Protein AF-A0A9D8U6I0-F1 (afdb_monomer_lite)

pLDDT: mean 93.69, std 5.41, range [69.81, 98.12]

Sequence (61 aa):
MVLKPQDILVLLKLVAIGQRDWSYAKLAVELGMSPAEVHAAANRALSAQLGAKKSDRLVPN

Structure (mmCIF, N/CA/C/O backbone):
data_AF-A0A9D8U6I0-F1
#
_entry.id   AF-A0A9D8U6I0-F1
#
loop_
_atom_site.group_PDB
_atom_site.id
_atom_site.type_symbol
_atom_site.label_atom_id
_atom_site.label_alt_id
_atom_site.label_comp_id
_atom_site.label_asym_id
_atom_site.label_entity_id
_atom_site.label_seq_id
_atom_site.pdbx_PDB_ins_code
_atom_site.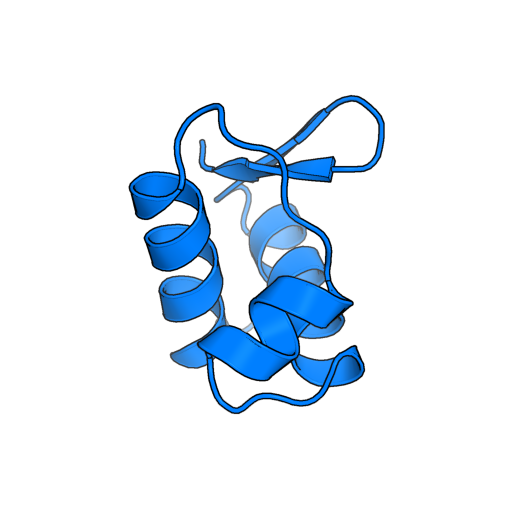Cartn_x
_atom_site.Cartn_y
_atom_site.Cartn_z
_atom_site.occupancy
_atom_site.B_iso_or_equiv
_atom_site.auth_seq_id
_atom_site.auth_comp_id
_atom_site.auth_asym_id
_atom_site.auth_atom_id
_atom_site.pdbx_PDB_model_num
ATOM 1 N N . MET A 1 1 ? -0.761 0.291 -18.915 1.00 69.81 1 MET A N 1
ATOM 2 C CA . MET A 1 1 ? -0.326 0.162 -17.505 1.00 69.81 1 MET A CA 1
ATOM 3 C C . MET A 1 1 ? -0.153 -1.313 -17.195 1.00 69.81 1 MET A C 1
ATOM 5 O O . MET A 1 1 ? -1.008 -2.084 -17.602 1.00 69.81 1 MET A O 1
ATOM 9 N N . VAL A 1 2 ? 0.931 -1.701 -16.520 1.00 89.31 2 VAL A N 1
ATOM 10 C CA . VAL A 1 2 ? 1.187 -3.100 -16.145 1.00 89.31 2 VAL A CA 1
ATOM 11 C C . VAL A 1 2 ? 1.290 -3.177 -14.623 1.00 89.31 2 VAL A C 1
ATOM 13 O O . VAL A 1 2 ? 2.146 -2.517 -14.026 1.00 89.31 2 VAL A O 1
ATOM 16 N N . LEU A 1 3 ? 0.388 -3.938 -14.000 1.00 94.56 3 LEU A N 1
ATOM 17 C CA . LEU A 1 3 ? 0.497 -4.300 -12.588 1.00 94.56 3 LEU A CA 1
ATOM 18 C C . LEU A 1 3 ? 1.679 -5.252 -12.413 1.00 94.56 3 LEU A C 1
ATOM 20 O O . LEU A 1 3 ? 1.901 -6.135 -13.240 1.00 94.56 3 LEU A O 1
ATOM 24 N N . LYS A 1 4 ? 2.436 -5.071 -11.336 1.00 95.94 4 LYS A N 1
ATOM 25 C CA . LYS A 1 4 ? 3.516 -5.985 -10.960 1.00 95.94 4 LYS A CA 1
ATOM 26 C C . LYS A 1 4 ? 3.084 -6.858 -9.776 1.00 95.94 4 LYS A C 1
ATOM 28 O O . LYS A 1 4 ? 2.225 -6.428 -9.005 1.00 95.94 4 LYS A O 1
ATOM 33 N N . PRO A 1 5 ? 3.703 -8.036 -9.570 1.00 96.81 5 PRO A N 1
ATOM 34 C CA . PRO A 1 5 ? 3.373 -8.917 -8.448 1.00 96.81 5 PRO A CA 1
ATOM 35 C C . PRO A 1 5 ? 3.395 -8.222 -7.077 1.00 96.81 5 PRO A C 1
ATOM 37 O O . PRO A 1 5 ? 2.512 -8.455 -6.254 1.00 96.81 5 PRO A O 1
ATOM 40 N N . GLN A 1 6 ? 4.340 -7.302 -6.851 1.00 96.50 6 GLN A N 1
ATOM 41 C CA . GLN A 1 6 ? 4.412 -6.533 -5.606 1.00 96.50 6 GLN A CA 1
ATOM 42 C C . GLN A 1 6 ? 3.189 -5.638 -5.358 1.00 96.50 6 GLN A C 1
ATOM 44 O O . GLN A 1 6 ? 2.862 -5.379 -4.205 1.00 96.50 6 GLN A O 1
ATOM 49 N N . ASP A 1 7 ? 2.485 -5.190 -6.400 1.00 96.38 7 ASP A N 1
ATOM 50 C CA . ASP A 1 7 ? 1.314 -4.319 -6.235 1.00 96.38 7 ASP A CA 1
ATOM 51 C C . ASP A 1 7 ? 0.161 -5.094 -5.614 1.00 96.38 7 ASP A C 1
ATOM 53 O O . ASP A 1 7 ? -0.516 -4.612 -4.706 1.00 96.38 7 ASP A O 1
ATOM 57 N N . ILE A 1 8 ? -0.013 -6.331 -6.081 1.00 96.56 8 ILE A N 1
ATOM 58 C CA . ILE A 1 8 ? -0.997 -7.261 -5.542 1.00 96.56 8 ILE A CA 1
ATOM 59 C C . ILE A 1 8 ? -0.625 -7.633 -4.109 1.00 96.56 8 ILE A C 1
ATOM 61 O O . ILE A 1 8 ? -1.491 -7.629 -3.242 1.00 96.56 8 ILE A O 1
ATOM 65 N N . LEU A 1 9 ? 0.659 -7.873 -3.823 1.00 97.69 9 LEU A N 1
ATOM 66 C CA . LEU A 1 9 ? 1.117 -8.150 -2.461 1.00 97.69 9 LEU A CA 1
ATOM 67 C C . LEU A 1 9 ? 0.814 -6.989 -1.496 1.00 97.69 9 LEU A C 1
ATOM 69 O O . LEU A 1 9 ? 0.336 -7.228 -0.388 1.00 97.69 9 LEU A O 1
ATOM 73 N N . VAL A 1 10 ? 1.028 -5.738 -1.918 1.00 97.75 10 VAL A N 1
ATOM 74 C CA . VAL A 1 10 ? 0.684 -4.549 -1.119 1.00 97.75 10 VAL A CA 1
ATOM 75 C C . VAL A 1 10 ? -0.823 -4.485 -0.850 1.00 97.75 10 VAL A C 1
ATOM 77 O O . VAL A 1 10 ? -1.226 -4.264 0.291 1.00 97.75 10 VAL A O 1
ATOM 80 N N . LEU A 1 11 ? -1.666 -4.739 -1.856 1.00 96.81 11 LEU A N 1
ATOM 81 C CA . LEU A 1 11 ? -3.123 -4.781 -1.678 1.00 96.81 11 LEU A CA 1
ATOM 82 C C . LEU A 1 11 ? -3.564 -5.906 -0.734 1.00 96.81 11 LEU A C 1
ATOM 84 O O . LEU A 1 11 ? -4.335 -5.658 0.191 1.00 96.81 11 LEU A O 1
ATOM 88 N N . LEU A 1 12 ? -3.039 -7.121 -0.906 1.00 97.69 12 LEU A N 1
ATOM 89 C CA . LEU A 1 12 ? -3.338 -8.256 -0.027 1.00 97.69 12 LEU A CA 1
ATOM 90 C C . LEU A 1 12 ? -2.906 -7.982 1.414 1.00 97.69 12 LEU A C 1
ATOM 92 O O . LEU A 1 12 ? -3.609 -8.342 2.358 1.00 97.69 12 LEU A O 1
ATOM 96 N N . LYS A 1 13 ? -1.778 -7.293 1.601 1.00 97.75 13 LYS A N 1
ATOM 97 C CA . LYS A 1 13 ? -1.334 -6.869 2.925 1.00 97.75 13 LYS A CA 1
ATOM 98 C C . LYS A 1 13 ? -2.313 -5.888 3.564 1.00 97.75 13 LYS A C 1
ATOM 100 O O . LYS A 1 13 ? -2.611 -6.032 4.746 1.00 97.75 13 LYS A O 1
ATOM 105 N N . LEU A 1 14 ? -2.837 -4.929 2.802 1.00 96.31 14 LEU A N 1
ATOM 106 C CA . LEU A 1 14 ? -3.865 -4.003 3.282 1.00 96.31 14 LEU A CA 1
ATOM 107 C C . LEU A 1 14 ? -5.165 -4.731 3.654 1.00 96.31 14 LEU A C 1
ATOM 109 O O . LEU A 1 14 ? -5.733 -4.440 4.705 1.00 96.31 14 LEU A O 1
ATOM 113 N N . VAL A 1 15 ? -5.585 -5.728 2.866 1.00 96.44 15 VAL A N 1
ATOM 114 C CA . VAL A 1 15 ? -6.723 -6.603 3.210 1.00 96.44 15 VAL A CA 1
ATOM 115 C C . VAL A 1 15 ? -6.468 -7.328 4.536 1.00 96.44 15 VAL A C 1
ATOM 117 O O . VAL A 1 15 ? -7.327 -7.326 5.414 1.00 96.44 15 VAL A O 1
ATOM 120 N N . ALA A 1 16 ? -5.270 -7.888 4.727 1.00 97.25 16 ALA A N 1
ATOM 121 C CA . ALA A 1 16 ? -4.898 -8.597 5.952 1.00 97.25 16 ALA A CA 1
ATOM 122 C C . ALA A 1 16 ? -4.775 -7.681 7.190 1.00 97.25 16 ALA A C 1
ATOM 124 O O . ALA A 1 16 ? -5.012 -8.126 8.313 1.00 97.25 16 ALA A O 1
ATOM 125 N N . ILE A 1 17 ? -4.397 -6.409 7.010 1.00 95.00 17 ILE A N 1
ATOM 126 C CA . ILE A 1 17 ? -4.351 -5.397 8.082 1.00 95.00 17 ILE A CA 1
ATOM 127 C C . ILE A 1 17 ? -5.767 -5.016 8.544 1.00 95.00 17 ILE A C 1
ATOM 129 O O . ILE A 1 17 ? -5.976 -4.753 9.735 1.00 95.00 17 ILE A O 1
ATOM 133 N N . GLY A 1 18 ? -6.736 -4.992 7.624 1.00 91.69 18 GLY A N 1
ATOM 134 C CA . GLY A 1 18 ? -8.115 -4.603 7.901 1.00 91.69 18 GLY A CA 1
ATOM 135 C C . GLY A 1 18 ? -8.223 -3.139 8.334 1.00 91.69 18 GLY A C 1
ATOM 136 O O . GLY A 1 18 ? -7.690 -2.243 7.686 1.00 91.69 18 GLY A O 1
ATOM 137 N N . GLN A 1 19 ? -8.911 -2.883 9.449 1.00 88.88 19 GLN A N 1
ATOM 138 C CA . GLN A 1 19 ? -9.153 -1.522 9.957 1.00 88.88 19 GLN A CA 1
ATOM 139 C C . GLN A 1 19 ? -8.003 -0.948 10.800 1.00 88.88 19 GLN A C 1
ATOM 141 O O . GLN A 1 19 ? -8.119 0.157 11.325 1.00 88.88 19 GLN A O 1
ATOM 146 N N . ARG A 1 20 ? -6.902 -1.689 10.976 1.00 91.19 20 ARG A N 1
ATOM 147 C CA . ARG A 1 20 ? -5.765 -1.216 11.773 1.00 91.19 20 ARG A CA 1
ATOM 148 C C . ARG A 1 20 ? -5.005 -0.115 11.037 1.00 91.19 20 ARG A C 1
ATOM 150 O O . ARG A 1 20 ? -4.895 -0.121 9.812 1.00 91.19 20 ARG A O 1
ATOM 157 N N . ASP A 1 21 ? -4.414 0.792 11.806 1.00 90.56 21 ASP A N 1
ATOM 158 C CA . ASP A 1 21 ? -3.549 1.823 11.251 1.00 90.56 21 ASP A CA 1
ATOM 159 C C . ASP A 1 21 ? -2.303 1.235 10.579 1.00 90.56 21 ASP A C 1
ATOM 161 O O . ASP A 1 21 ? -1.646 0.306 11.071 1.00 90.56 21 ASP A O 1
ATOM 165 N N . TRP A 1 22 ? -1.950 1.845 9.453 1.00 94.12 22 TRP A N 1
ATOM 166 C CA . TRP A 1 22 ? -0.762 1.536 8.677 1.00 94.12 22 TRP A CA 1
ATOM 167 C C . TRP A 1 22 ? -0.178 2.820 8.079 1.00 94.12 22 TRP A C 1
ATOM 169 O O . TRP A 1 22 ? -0.841 3.854 7.986 1.00 94.12 22 TRP A O 1
ATOM 179 N N . SER A 1 23 ? 1.086 2.748 7.676 1.00 94.12 23 SER A N 1
ATOM 180 C CA . SER A 1 23 ? 1.782 3.807 6.947 1.00 94.12 23 SER A CA 1
ATOM 181 C C . SER A 1 23 ? 2.634 3.186 5.844 1.00 94.12 23 SER A C 1
ATOM 183 O O . SER A 1 23 ? 2.992 2.008 5.929 1.00 94.12 23 SER A O 1
ATOM 185 N N . TYR A 1 24 ? 2.994 3.968 4.824 1.00 95.31 24 TYR A N 1
ATOM 186 C CA . TYR A 1 24 ? 3.892 3.499 3.762 1.00 95.31 24 TYR A CA 1
ATOM 187 C C . TYR A 1 24 ? 5.223 2.975 4.317 1.00 95.31 24 TYR A C 1
ATOM 189 O O . TYR A 1 24 ? 5.704 1.943 3.864 1.00 95.31 24 TYR A O 1
ATOM 197 N N . ALA A 1 25 ? 5.777 3.631 5.342 1.00 95.94 25 ALA A N 1
ATOM 198 C CA . ALA A 1 25 ? 7.003 3.190 6.004 1.00 95.94 25 ALA A CA 1
ATOM 199 C C . ALA A 1 25 ? 6.834 1.834 6.710 1.00 95.94 25 ALA A C 1
ATOM 201 O O . ALA A 1 25 ? 7.689 0.963 6.581 1.00 95.94 25 ALA A O 1
ATOM 202 N N . LYS A 1 26 ? 5.714 1.623 7.416 1.00 96.50 26 LYS A N 1
ATOM 203 C CA . LYS A 1 26 ? 5.436 0.346 8.086 1.00 96.50 26 LYS A CA 1
ATOM 204 C C . LYS A 1 26 ? 5.242 -0.788 7.078 1.00 96.50 26 LYS A C 1
ATOM 206 O O . LYS A 1 26 ? 5.817 -1.855 7.2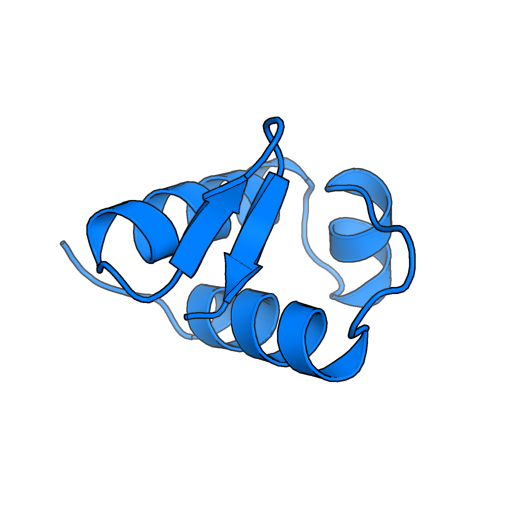51 1.00 96.50 26 LYS A O 1
ATOM 211 N N . LEU A 1 27 ? 4.487 -0.543 6.006 1.00 97.31 27 LEU A N 1
ATOM 212 C CA . LEU A 1 27 ? 4.302 -1.518 4.927 1.00 97.31 27 LEU A CA 1
ATOM 213 C C . LEU A 1 27 ? 5.620 -1.874 4.239 1.00 97.31 27 LEU A C 1
ATOM 215 O O . LEU A 1 27 ? 5.853 -3.041 3.957 1.00 97.31 27 LEU A O 1
ATOM 219 N N . ALA A 1 28 ? 6.479 -0.884 3.994 1.00 98.06 28 ALA A N 1
ATOM 220 C CA . ALA A 1 28 ? 7.792 -1.086 3.394 1.00 98.06 28 ALA A CA 1
ATOM 221 C C . ALA A 1 28 ? 8.634 -2.070 4.223 1.00 98.06 28 ALA A C 1
ATOM 223 O O . ALA A 1 28 ? 9.098 -3.079 3.697 1.00 98.06 28 ALA A O 1
ATOM 224 N N . VAL A 1 29 ? 8.725 -1.843 5.538 1.00 98.12 29 VAL A N 1
ATOM 225 C CA . VAL A 1 29 ? 9.426 -2.750 6.461 1.00 98.12 29 VAL A CA 1
ATOM 226 C C . VAL A 1 29 ? 8.787 -4.141 6.479 1.00 98.12 29 VAL A C 1
ATOM 228 O O . VAL A 1 29 ? 9.489 -5.137 6.335 1.00 98.12 29 VAL A O 1
ATOM 231 N N . GLU A 1 30 ? 7.462 -4.228 6.619 1.00 97.56 30 GLU A N 1
ATOM 232 C CA . GLU A 1 30 ? 6.757 -5.513 6.732 1.00 97.56 30 GLU A CA 1
ATOM 233 C C . GLU A 1 30 ? 6.780 -6.351 5.444 1.00 97.56 30 GLU A C 1
ATOM 235 O O . GLU A 1 30 ? 6.629 -7.569 5.512 1.00 97.56 30 GLU A O 1
ATOM 240 N N . LEU A 1 31 ? 6.944 -5.716 4.281 1.00 97.94 31 LEU A N 1
ATOM 241 C CA . LEU A 1 31 ? 6.976 -6.378 2.974 1.00 97.94 31 LEU A CA 1
ATOM 242 C C . LEU A 1 31 ? 8.391 -6.540 2.407 1.00 97.94 31 LEU A C 1
ATOM 244 O O . LEU A 1 31 ? 8.535 -7.085 1.315 1.00 97.94 31 LEU A O 1
ATOM 248 N N . GLY A 1 32 ? 9.423 -6.062 3.110 1.00 98.06 32 GLY A N 1
ATOM 249 C CA . GLY A 1 32 ? 10.799 -6.068 2.606 1.00 98.06 32 GLY A CA 1
ATOM 250 C C . GLY A 1 32 ? 10.977 -5.211 1.347 1.00 98.06 32 GLY A C 1
ATOM 251 O O . GLY A 1 32 ? 11.762 -5.560 0.471 1.00 98.06 32 GLY A O 1
ATOM 252 N N . MET A 1 33 ? 10.221 -4.117 1.240 1.00 97.94 33 MET A N 1
ATOM 253 C CA . MET A 1 33 ? 10.232 -3.185 0.109 1.00 97.94 33 MET A CA 1
ATOM 254 C C . MET A 1 33 ? 10.760 -1.821 0.543 1.00 97.94 33 MET A C 1
ATOM 256 O O . MET A 1 33 ? 10.688 -1.452 1.713 1.00 97.94 33 MET A O 1
ATOM 260 N N . SER A 1 34 ? 11.228 -1.011 -0.402 1.00 97.75 34 SER A N 1
ATOM 261 C CA . SER A 1 34 ? 11.466 0.408 -0.138 1.00 97.75 34 SER A CA 1
ATOM 262 C C . SER A 1 34 ? 10.143 1.194 -0.037 1.00 97.75 34 SER A C 1
ATOM 264 O O . SER A 1 34 ? 9.148 0.835 -0.677 1.00 97.75 34 SER A O 1
ATOM 266 N N . PRO A 1 35 ? 10.100 2.326 0.695 1.00 96.44 35 PRO A N 1
ATOM 267 C CA . PRO A 1 35 ? 8.915 3.188 0.729 1.00 96.44 35 PRO A CA 1
ATOM 268 C C . PRO A 1 35 ? 8.461 3.661 -0.660 1.00 96.44 35 PRO A C 1
ATOM 270 O O . PRO A 1 35 ? 7.262 3.739 -0.925 1.00 96.44 35 PRO A O 1
ATOM 273 N N . ALA A 1 36 ? 9.410 3.929 -1.564 1.00 96.12 36 ALA A N 1
ATOM 274 C CA . ALA A 1 36 ? 9.121 4.328 -2.939 1.00 96.12 36 ALA A CA 1
ATOM 275 C C . ALA A 1 36 ? 8.425 3.209 -3.732 1.00 96.12 36 ALA A C 1
ATOM 277 O O . ALA A 1 36 ? 7.497 3.483 -4.493 1.00 96.12 36 ALA A O 1
ATOM 278 N N . GLU A 1 37 ? 8.817 1.947 -3.527 1.00 97.44 37 GLU A N 1
ATOM 279 C CA . GLU A 1 37 ? 8.164 0.798 -4.160 1.00 97.44 37 GLU A CA 1
ATOM 280 C C . GLU A 1 37 ? 6.721 0.623 -3.687 1.00 97.44 37 GLU A C 1
ATOM 282 O O . GLU A 1 37 ? 5.834 0.457 -4.526 1.00 97.44 37 GLU A O 1
ATOM 287 N N . VAL A 1 38 ? 6.458 0.735 -2.379 1.00 97.50 38 VAL A N 1
ATOM 288 C CA . VAL A 1 38 ? 5.088 0.659 -1.838 1.00 97.50 38 VAL A CA 1
ATOM 289 C C . VAL A 1 38 ? 4.233 1.813 -2.367 1.00 97.50 38 VAL A C 1
ATOM 291 O O . VAL A 1 38 ? 3.081 1.613 -2.752 1.00 97.50 38 VAL A O 1
ATOM 294 N N . HIS A 1 39 ? 4.794 3.019 -2.458 1.00 95.75 39 HIS A N 1
ATOM 295 C CA . HIS A 1 39 ? 4.077 4.174 -2.995 1.00 95.75 39 HIS A CA 1
ATOM 296 C C . HIS A 1 39 ? 3.775 4.023 -4.498 1.00 95.75 39 HIS A C 1
ATOM 298 O O . HIS A 1 39 ? 2.682 4.352 -4.963 1.00 95.75 39 HIS A O 1
ATOM 304 N N . ALA A 1 40 ? 4.717 3.480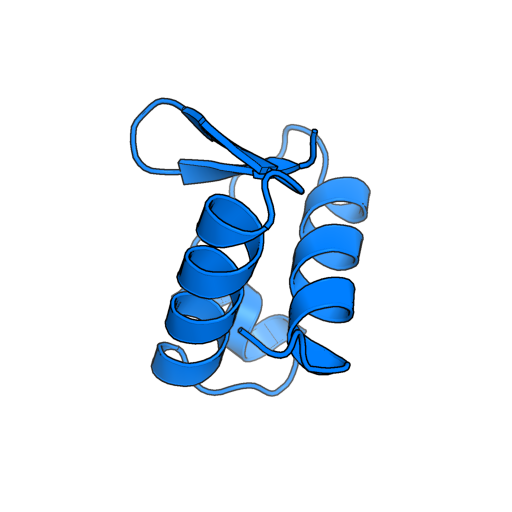 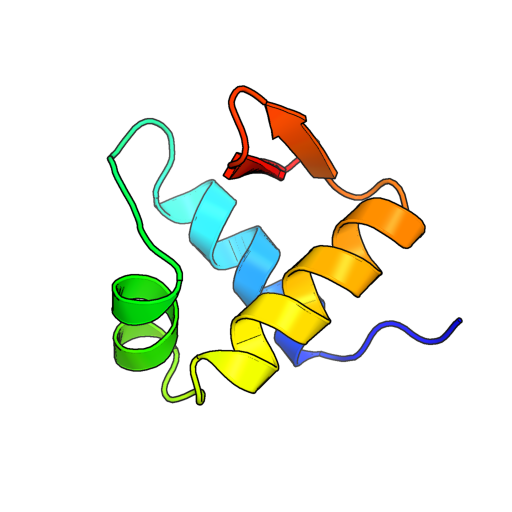-5.275 1.00 96.44 40 ALA A N 1
ATOM 305 C CA . ALA A 1 40 ? 4.520 3.198 -6.695 1.00 96.44 40 ALA A CA 1
ATOM 306 C C . ALA A 1 40 ? 3.521 2.053 -6.933 1.00 96.44 40 ALA A C 1
ATOM 308 O O . ALA A 1 40 ? 2.798 2.066 -7.932 1.00 96.44 40 ALA A O 1
ATOM 309 N N . ALA A 1 41 ? 3.488 1.056 -6.046 1.00 96.75 41 ALA A N 1
ATOM 310 C CA . ALA A 1 41 ? 2.469 0.010 -6.025 1.00 96.75 41 ALA A CA 1
ATOM 311 C C . ALA A 1 41 ? 1.079 0.598 -5.756 1.00 96.75 41 ALA A C 1
ATOM 313 O O . ALA A 1 41 ? 0.144 0.319 -6.504 1.00 96.75 41 ALA A O 1
ATOM 314 N N . ALA A 1 42 ? 0.960 1.487 -4.766 1.00 95.50 42 ALA A N 1
ATOM 315 C CA . ALA A 1 42 ? -0.301 2.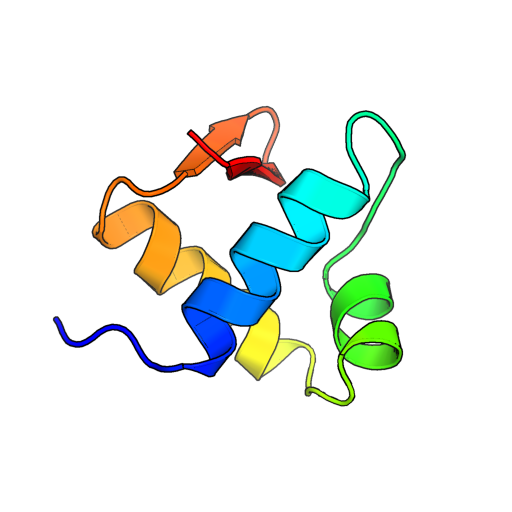145 -4.444 1.00 95.50 42 ALA A CA 1
ATOM 316 C C . ALA A 1 42 ? -0.841 2.988 -5.608 1.00 95.50 42 ALA A C 1
ATOM 318 O O . ALA A 1 42 ? -2.007 2.859 -5.976 1.00 95.50 42 ALA A O 1
ATOM 319 N N . ASN A 1 43 ? 0.013 3.786 -6.255 1.00 95.38 43 ASN A N 1
ATOM 320 C CA . ASN A 1 43 ? -0.379 4.581 -7.422 1.00 95.38 43 ASN A CA 1
ATOM 321 C C . ASN A 1 43 ? -0.887 3.708 -8.582 1.00 95.38 43 ASN A C 1
ATOM 323 O O . ASN A 1 43 ? -1.866 4.058 -9.247 1.00 95.38 43 ASN A O 1
ATOM 327 N N . ARG A 1 44 ? -0.244 2.556 -8.823 1.00 96.62 44 ARG A N 1
ATOM 328 C CA . ARG A 1 44 ? -0.677 1.601 -9.854 1.00 96.62 44 ARG A CA 1
ATOM 329 C C . ARG A 1 44 ? -1.976 0.895 -9.479 1.00 96.62 44 ARG A C 1
ATOM 331 O O . ARG A 1 44 ? -2.834 0.758 -10.342 1.00 96.62 44 ARG A O 1
ATOM 338 N N . ALA A 1 45 ? -2.163 0.529 -8.212 1.00 95.62 45 ALA A N 1
ATOM 339 C CA . ALA A 1 45 ? -3.413 -0.045 -7.719 1.00 95.62 45 ALA A CA 1
ATOM 340 C C . ALA A 1 45 ? -4.603 0.921 -7.862 1.00 95.62 45 ALA A C 1
ATOM 342 O O . ALA A 1 45 ? -5.664 0.511 -8.331 1.00 95.62 45 ALA A O 1
ATOM 343 N N . LEU A 1 46 ? -4.412 2.206 -7.533 1.00 94.56 46 LEU A N 1
ATOM 344 C CA . LEU A 1 46 ? -5.420 3.256 -7.736 1.00 94.56 46 LEU A CA 1
ATOM 345 C C . LEU A 1 46 ? -5.756 3.427 -9.221 1.00 94.56 46 LEU A C 1
ATOM 347 O O . LEU A 1 46 ? -6.923 3.458 -9.599 1.00 94.56 46 LEU A O 1
ATOM 351 N N . SER A 1 47 ? -4.730 3.483 -10.071 1.00 95.06 47 SER A N 1
ATOM 352 C CA . SER A 1 47 ? -4.906 3.602 -11.523 1.00 95.06 47 SER A CA 1
ATOM 353 C C . SER A 1 47 ? -5.618 2.381 -12.122 1.00 95.06 47 SER A C 1
ATOM 355 O O . SER A 1 47 ? -6.336 2.513 -13.109 1.00 95.06 47 SER A O 1
ATOM 357 N N . ALA A 1 48 ? -5.435 1.198 -11.526 1.00 95.00 48 ALA A N 1
ATOM 358 C CA . ALA A 1 48 ? -6.088 -0.054 -11.913 1.00 95.00 48 ALA A CA 1
ATOM 359 C C . ALA A 1 48 ? -7.484 -0.239 -11.305 1.00 95.00 48 ALA A C 1
ATOM 361 O O . ALA A 1 48 ? -8.094 -1.279 -11.532 1.00 95.00 48 ALA A O 1
ATOM 362 N N . GLN A 1 49 ? -7.975 0.730 -10.523 1.00 94.19 49 GLN A N 1
ATOM 363 C CA . GLN A 1 49 ? -9.246 0.639 -9.799 1.00 94.19 49 GLN A CA 1
ATOM 364 C C . GLN A 1 49 ? -9.345 -0.601 -8.889 1.00 94.19 49 GLN A C 1
ATOM 366 O O . GLN A 1 49 ? -10.428 -1.130 -8.659 1.00 94.19 49 GLN A O 1
ATOM 371 N N . LEU A 1 50 ? -8.213 -1.061 -8.344 1.00 95.25 50 LEU A N 1
ATOM 372 C CA . LEU A 1 50 ? -8.156 -2.146 -7.351 1.00 95.25 50 LEU A CA 1
ATOM 373 C C . LEU A 1 50 ? -8.157 -1.626 -5.905 1.00 95.25 50 LEU A C 1
ATOM 375 O O . LEU A 1 50 ? -8.147 -2.400 -4.950 1.00 95.25 50 LEU A O 1
ATOM 379 N N . GLY A 1 51 ? -8.163 -0.307 -5.738 1.00 92.88 51 GLY A N 1
ATOM 380 C CA . GLY A 1 51 ? -8.368 0.349 -4.461 1.00 92.88 51 GLY A CA 1
ATOM 381 C C . GLY A 1 51 ? -8.856 1.778 -4.643 1.00 92.88 51 GLY A C 1
ATOM 382 O O . GLY A 1 51 ? -8.794 2.343 -5.738 1.00 92.88 51 GLY A O 1
ATOM 383 N N . ALA A 1 52 ? -9.311 2.367 -3.547 1.00 91.56 52 ALA A N 1
ATOM 384 C CA . ALA A 1 52 ? -9.798 3.730 -3.460 1.00 91.56 52 ALA A CA 1
ATOM 385 C C . ALA A 1 52 ? -8.925 4.560 -2.515 1.00 91.56 52 ALA A C 1
ATOM 387 O O . ALA A 1 52 ? -8.314 4.050 -1.573 1.00 91.56 52 ALA A O 1
ATOM 388 N N . LYS A 1 53 ? -8.884 5.873 -2.746 1.00 89.25 53 LYS A N 1
ATOM 389 C CA . LYS A 1 53 ? -8.206 6.814 -1.855 1.00 89.25 53 LYS A CA 1
ATOM 390 C C . LYS A 1 53 ? -9.218 7.366 -0.847 1.00 89.25 53 LYS A C 1
ATOM 392 O O . LYS A 1 53 ? -10.107 8.122 -1.227 1.00 89.25 53 LYS A O 1
ATOM 397 N N . LYS A 1 54 ? -9.084 7.008 0.433 1.00 85.56 54 LYS A N 1
ATOM 398 C CA . LYS A 1 54 ? -9.927 7.508 1.535 1.00 85.56 54 LYS A CA 1
ATOM 399 C C . LYS A 1 54 ? -9.054 8.219 2.562 1.00 85.56 54 LYS A C 1
ATOM 401 O O . LYS A 1 54 ? -8.140 7.610 3.107 1.00 85.56 54 LYS A O 1
ATOM 406 N N . SER A 1 55 ? -9.321 9.501 2.813 1.00 82.06 55 SER A N 1
ATOM 407 C CA . SER A 1 55 ? -8.541 10.329 3.753 1.00 82.06 55 SER A CA 1
ATOM 408 C C . SER A 1 55 ? -7.024 10.221 3.529 1.00 82.06 55 SER A C 1
ATOM 410 O O . SER A 1 55 ? -6.261 9.980 4.458 1.00 82.06 55 SER A O 1
ATOM 412 N N . ASP A 1 56 ? -6.607 10.331 2.264 1.00 78.31 56 ASP A N 1
ATOM 413 C CA . ASP A 1 56 ? -5.214 10.213 1.803 1.00 78.31 56 ASP A CA 1
ATOM 414 C C . ASP A 1 56 ? -4.560 8.817 1.924 1.00 78.31 56 ASP A C 1
ATOM 416 O O . ASP A 1 56 ? -3.397 8.636 1.570 1.00 78.31 56 ASP A O 1
ATOM 420 N N . ARG A 1 57 ? -5.322 7.791 2.327 1.00 83.12 57 ARG A N 1
ATOM 421 C CA . ARG A 1 57 ? -4.864 6.397 2.426 1.00 83.12 57 ARG A CA 1
ATOM 422 C C . ARG A 1 57 ? -5.442 5.518 1.317 1.00 83.12 57 ARG A C 1
ATOM 424 O O . ARG A 1 57 ? -6.583 5.708 0.897 1.00 83.12 57 ARG A O 1
ATOM 431 N N . LEU A 1 58 ? -4.660 4.534 0.871 1.00 88.88 58 LEU A N 1
ATOM 432 C CA . LEU A 1 58 ? -5.116 3.476 -0.034 1.00 88.88 58 LEU A CA 1
ATOM 433 C C . LEU A 1 58 ? -5.973 2.456 0.726 1.00 88.88 58 LEU A C 1
ATOM 435 O O . LEU A 1 58 ? -5.515 1.844 1.686 1.00 88.88 58 LEU A O 1
ATOM 439 N N . VAL A 1 59 ? -7.196 2.231 0.269 1.00 89.94 59 VAL A N 1
ATOM 440 C CA . VAL A 1 59 ? -8.080 1.180 0.777 1.00 89.94 59 VAL A CA 1
ATOM 441 C C . VAL A 1 59 ? -8.336 0.195 -0.364 1.00 89.94 59 VAL A C 1
ATOM 443 O O . VAL A 1 59 ? -8.669 0.656 -1.454 1.00 89.94 59 VAL A O 1
ATOM 446 N N . PRO A 1 60 ? -8.157 -1.124 -0.173 1.00 87.12 60 PRO A N 1
ATOM 447 C CA . PRO A 1 60 ? -8.565 -2.117 -1.169 1.00 87.12 60 PRO A CA 1
ATOM 448 C C . PRO A 1 60 ? -10.062 -1.990 -1.488 1.00 87.12 60 PRO A C 1
ATOM 450 O O . PRO A 1 60 ? -10.840 -1.677 -0.584 1.00 87.12 60 PRO A O 1
ATOM 453 N N . ASN A 1 61 ? -10.441 -2.195 -2.753 1.00 83.25 61 ASN A N 1
ATOM 454 C CA . ASN A 1 61 ? -11.852 -2.242 -3.161 1.00 83.25 61 ASN A CA 1
ATOM 455 C C . ASN A 1 61 ? -12.543 -3.527 -2.697 1.00 83.25 61 ASN A C 1
ATOM 457 O O . ASN A 1 61 ? -11.850 -4.567 -2.601 1.00 83.25 61 ASN A O 1
#

Secondary structure (DSSP, 8-state):
----HHHHHHHHHHHHHTTS---HHHHHHHHT--HHHHHHHHHHHHHTTSEEEETTEEEE-

Radius of gyra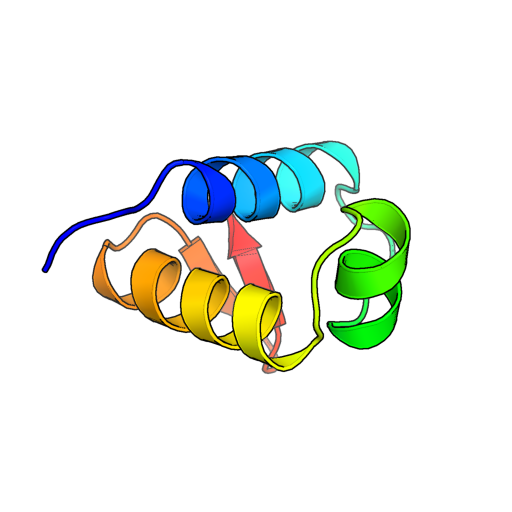tion: 10.31 Å; chains: 1; bounding box: 23×19×29 Å

Foldseek 3Di:
DDQDPVLVVLQVVLVVCDPDDDDLVRSCVVVVHDSVSSVVSQVVCVVVVQFDQDPNDTHGD